Prote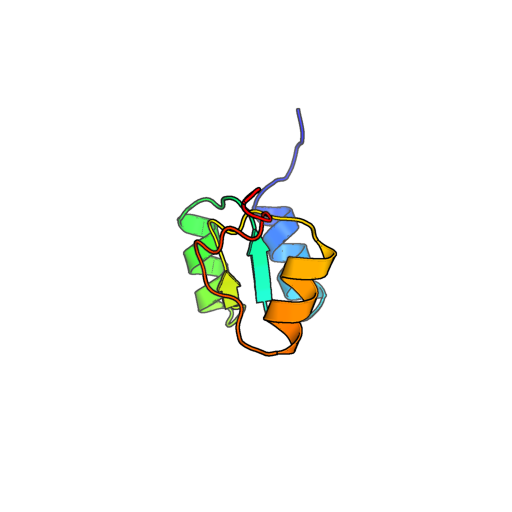in AF-A0A357AWT2-F1 (afdb_monomer_lite)

Secondary structure (DSSP, 8-state):
----SSHHHHHHHHHTT-SEEE-S---HHHHHHHHHTT-EEE-S-BS-HHHHHHHHHTT---TT-B-PPPP-

Sequence (72 aa):
LAHASGDDLCDLALNKDAGAVVCGAIEEEYYHYLRWKRVDVLDSVVGPVDAVLERLRRGELRAGDVLFPREA

Structure (mmCIF, N/CA/C/O backbone):
data_AF-A0A357AWT2-F1
#
_entry.id   AF-A0A357AWT2-F1
#
loop_
_atom_site.group_PDB
_atom_site.id
_atom_site.type_symbol
_atom_site.label_atom_id
_atom_site.label_alt_id
_atom_site.label_comp_id
_atom_site.label_asym_id
_atom_site.label_entity_id
_atom_site.label_seq_id
_atom_site.pdbx_PDB_ins_code
_atom_site.Cartn_x
_atom_site.Cartn_y
_atom_site.Cartn_z
_atom_site.occupancy
_atom_site.B_iso_or_equiv
_atom_site.auth_seq_id
_atom_site.auth_comp_id
_atom_site.auth_asym_id
_atom_site.auth_atom_id
_atom_site.pdbx_PDB_model_num
ATOM 1 N N . LEU A 1 1 ? 6.448 21.881 -2.809 1.00 41.12 1 LEU A N 1
ATOM 2 C CA . LEU A 1 1 ? 6.576 20.638 -2.022 1.00 41.12 1 LEU A CA 1
ATOM 3 C C . LEU A 1 1 ? 5.240 19.923 -2.123 1.00 41.12 1 LEU A C 1
ATOM 5 O O . LEU A 1 1 ? 4.235 20.621 -2.164 1.00 41.12 1 LEU A O 1
ATOM 9 N N . ALA A 1 2 ? 5.210 18.600 -2.284 1.00 46.03 2 ALA A N 1
ATOM 10 C CA . ALA A 1 2 ? 3.943 17.873 -2.313 1.00 46.03 2 ALA A CA 1
ATOM 11 C C . ALA A 1 2 ? 3.291 18.019 -0.932 1.00 46.03 2 ALA A C 1
ATOM 13 O O . ALA A 1 2 ? 3.816 17.527 0.062 1.00 46.03 2 ALA A O 1
ATOM 14 N N . HIS A 1 3 ? 2.232 18.818 -0.872 1.00 48.81 3 HIS A N 1
ATOM 15 C CA . HIS A 1 3 ? 1.432 19.023 0.322 1.00 48.81 3 HIS A CA 1
ATOM 16 C C . HIS A 1 3 ? 0.335 17.958 0.346 1.00 48.81 3 HIS A C 1
ATOM 18 O O . HIS A 1 3 ? -0.293 17.735 -0.686 1.00 48.81 3 HIS A O 1
ATOM 24 N N . ALA A 1 4 ? 0.158 17.373 1.537 1.00 53.53 4 ALA A N 1
ATOM 25 C CA . ALA A 1 4 ? -0.771 16.311 1.930 1.00 53.53 4 ALA A CA 1
ATOM 26 C C . ALA A 1 4 ? -0.354 14.888 1.500 1.00 53.53 4 ALA A C 1
ATOM 28 O O . ALA A 1 4 ? -0.776 14.370 0.473 1.00 53.53 4 ALA A O 1
ATOM 29 N N . SER A 1 5 ? 0.551 14.264 2.264 1.00 72.81 5 SER A N 1
ATOM 30 C CA . SER A 1 5 ? 1.130 12.958 1.902 1.00 72.81 5 SER A CA 1
ATOM 31 C C . SER A 1 5 ? 0.519 11.763 2.641 1.00 72.81 5 SER A C 1
ATOM 33 O O . SER A 1 5 ? 0.329 10.724 2.017 1.00 72.81 5 SER A O 1
ATOM 35 N N . GLY A 1 6 ? 0.214 11.893 3.938 1.00 81.81 6 GLY A N 1
ATOM 36 C CA . GLY A 1 6 ? -0.271 10.786 4.778 1.00 81.81 6 GLY A CA 1
ATOM 37 C C . GLY A 1 6 ? -1.782 10.796 5.017 1.00 81.81 6 GLY A C 1
ATOM 38 O O . GLY A 1 6 ? -2.456 9.798 4.760 1.00 81.81 6 GLY A O 1
ATOM 39 N N . ASP A 1 7 ? -2.331 11.937 5.442 1.00 87.44 7 ASP A N 1
ATOM 40 C CA . ASP A 1 7 ? -3.769 12.074 5.719 1.00 87.44 7 ASP A CA 1
ATOM 41 C C . ASP A 1 7 ? -4.619 11.901 4.454 1.00 87.44 7 ASP A C 1
ATOM 43 O O . ASP A 1 7 ? -5.541 11.091 4.444 1.00 87.44 7 ASP A O 1
ATOM 47 N N . ASP A 1 8 ? -4.251 12.556 3.349 1.00 90.06 8 ASP A N 1
ATOM 48 C CA . ASP A 1 8 ? -4.947 12.407 2.062 1.00 90.06 8 ASP A CA 1
ATOM 49 C C . ASP A 1 8 ? -4.884 10.966 1.528 1.00 90.06 8 ASP A C 1
ATOM 51 O O . ASP A 1 8 ? -5.836 10.486 0.909 1.00 90.06 8 ASP A O 1
ATOM 55 N N . LEU A 1 9 ? -3.781 10.248 1.782 1.00 90.50 9 LEU A N 1
ATOM 56 C CA . LEU A 1 9 ? -3.661 8.825 1.455 1.00 90.50 9 LEU A CA 1
ATOM 57 C C . LEU A 1 9 ? -4.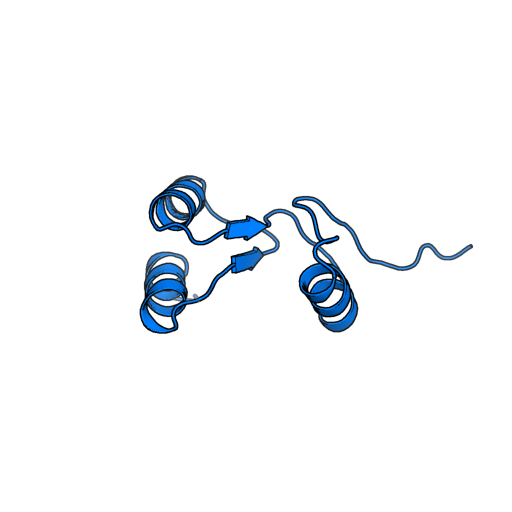644 7.999 2.2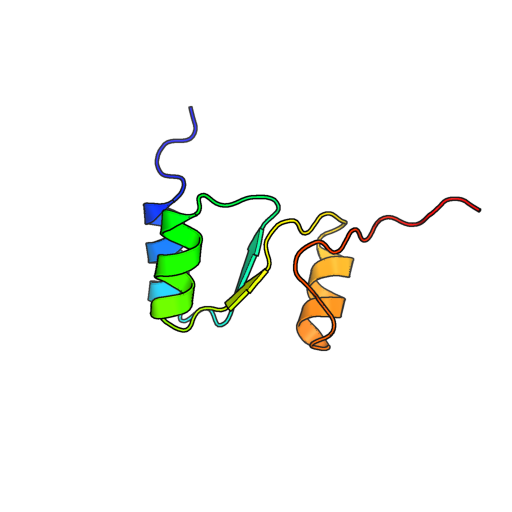89 1.00 90.50 9 LEU A C 1
ATOM 59 O O . LEU A 1 9 ? -5.322 7.122 1.750 1.00 90.50 9 LEU A O 1
ATOM 63 N N . CYS A 1 10 ? -4.728 8.279 3.589 1.00 92.38 10 CYS A N 1
ATOM 64 C CA . CYS A 1 10 ? -5.663 7.609 4.481 1.00 92.38 10 CYS A CA 1
ATOM 65 C C . CYS A 1 10 ? -7.110 7.879 4.068 1.00 92.38 10 CYS A C 1
ATOM 67 O O . CYS A 1 10 ? -7.889 6.938 3.922 1.00 92.38 10 CYS A O 1
ATOM 69 N N . ASP A 1 11 ? -7.455 9.135 3.804 1.00 93.00 11 ASP A N 1
ATOM 70 C CA . ASP A 1 11 ? -8.779 9.523 3.335 1.00 93.00 11 ASP A CA 1
ATOM 71 C C . ASP A 1 11 ? -9.114 8.856 2.001 1.00 93.00 11 ASP A C 1
ATOM 73 O O . ASP A 1 11 ? -10.221 8.346 1.830 1.00 93.00 11 ASP A O 1
ATOM 77 N N . LEU A 1 12 ? -8.173 8.792 1.057 1.00 92.19 12 LEU A N 1
ATOM 78 C CA . LEU A 1 12 ? -8.381 8.101 -0.212 1.00 92.19 12 LEU A CA 1
ATOM 79 C C . LEU A 1 12 ? -8.618 6.599 -0.010 1.00 92.19 12 LEU A C 1
ATOM 81 O O . LEU A 1 12 ? -9.561 6.053 -0.584 1.00 92.19 12 LEU A O 1
ATOM 85 N N . ALA A 1 13 ? -7.782 5.938 0.793 1.00 93.50 13 ALA A N 1
ATOM 86 C CA . ALA A 1 13 ? -7.883 4.504 1.048 1.00 93.50 13 ALA A CA 1
ATOM 87 C C . ALA A 1 13 ? -9.219 4.146 1.716 1.00 93.50 13 ALA A C 1
ATOM 89 O O . ALA A 1 13 ? -9.880 3.192 1.308 1.00 93.50 13 ALA A O 1
ATOM 90 N N . LEU A 1 14 ? -9.647 4.946 2.696 1.00 93.31 14 LEU A N 1
ATOM 91 C CA . LEU A 1 14 ? -10.887 4.722 3.435 1.00 93.31 14 LEU A CA 1
ATOM 92 C C . LEU A 1 14 ? -12.128 5.079 2.607 1.00 93.31 14 LEU A C 1
ATOM 94 O O . LEU A 1 14 ? -13.067 4.294 2.558 1.00 93.31 14 LEU A O 1
ATOM 98 N N . ASN A 1 15 ? -12.138 6.217 1.905 1.00 93.62 15 ASN A N 1
ATOM 99 C CA . ASN A 1 15 ? -13.303 6.656 1.122 1.00 93.62 15 ASN A CA 1
ATOM 100 C C . ASN A 1 15 ? -13.543 5.823 -0.146 1.00 93.62 15 ASN A C 1
ATOM 102 O O . ASN A 1 15 ? -14.614 5.912 -0.750 1.00 93.62 15 ASN A O 1
ATOM 106 N N . LYS A 1 16 ? -12.539 5.068 -0.604 1.00 91.56 16 LYS A N 1
ATOM 107 C CA . LYS A 1 16 ? -12.648 4.160 -1.756 1.00 91.56 16 LYS A CA 1
ATOM 108 C C . LYS A 1 16 ? -12.791 2.693 -1.356 1.00 91.56 16 LYS A C 1
ATOM 110 O O . LYS A 1 16 ? -12.729 1.849 -2.246 1.00 91.56 16 LYS A O 1
ATOM 115 N N . ASP A 1 17 ? -12.972 2.401 -0.064 1.00 91.50 17 ASP A N 1
ATOM 116 C CA . ASP A 1 17 ? -13.046 1.040 0.481 1.00 91.50 17 ASP A CA 1
ATOM 117 C C . ASP A 1 17 ? -11.885 0.153 -0.011 1.00 91.50 17 ASP A C 1
ATOM 119 O O . ASP A 1 17 ? -12.064 -1.002 -0.411 1.00 91.50 17 ASP A O 1
ATOM 123 N N . ALA A 1 18 ? -10.671 0.712 -0.038 1.00 93.62 18 ALA A N 1
ATOM 124 C CA . ALA A 1 18 ? -9.498 -0.012 -0.497 1.00 93.62 18 ALA A CA 1
ATOM 125 C C . ALA A 1 18 ? -9.171 -1.157 0.472 1.00 93.62 18 ALA A C 1
ATOM 127 O O . ALA A 1 18 ? -9.030 -0.953 1.675 1.00 93.62 18 ALA A O 1
ATOM 128 N N . GLY A 1 19 ? -8.992 -2.368 -0.062 1.00 94.19 19 GLY A N 1
ATOM 129 C CA . GLY A 1 19 ? -8.578 -3.521 0.743 1.00 94.19 19 GLY A CA 1
ATOM 130 C C . GLY A 1 19 ? -7.101 -3.486 1.148 1.00 94.19 19 GLY A C 1
ATOM 131 O O . GLY A 1 19 ? -6.737 -4.049 2.176 1.00 94.19 19 GLY A O 1
ATOM 132 N N . ALA A 1 20 ? -6.252 -2.822 0.3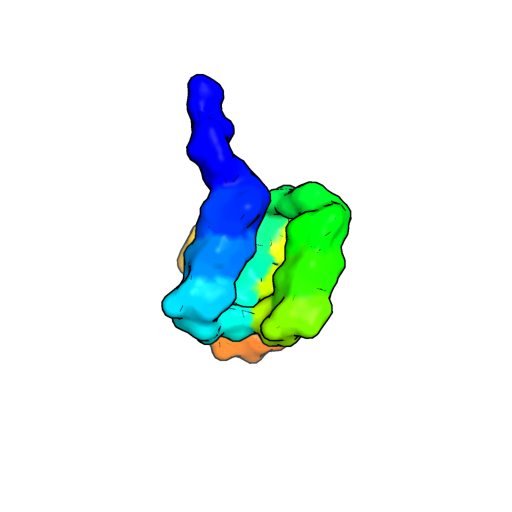57 1.00 95.62 20 ALA A N 1
ATOM 133 C CA . ALA A 1 20 ? -4.820 -2.735 0.613 1.00 95.62 20 ALA A CA 1
ATOM 134 C C . ALA A 1 20 ? -4.195 -1.445 0.058 1.00 95.62 20 ALA A C 1
ATOM 136 O O . ALA A 1 20 ? -4.618 -0.933 -0.979 1.00 95.62 20 ALA A O 1
ATOM 137 N N . VAL A 1 21 ? -3.133 -0.983 0.716 1.00 96.19 21 VAL A N 1
ATOM 138 C CA . VAL A 1 21 ? -2.198 0.047 0.256 1.00 96.19 21 VAL A CA 1
ATOM 139 C C . VAL A 1 21 ? -0.843 -0.612 0.017 1.00 96.19 21 VAL A C 1
ATOM 141 O O . VAL A 1 21 ? -0.293 -1.267 0.901 1.00 96.19 21 VAL A O 1
ATOM 144 N N . VAL A 1 22 ? -0.300 -0.437 -1.187 1.00 97.25 22 VAL A N 1
ATOM 145 C CA . VAL A 1 22 ? 1.047 -0.895 -1.547 1.00 97.25 22 VAL A CA 1
ATOM 146 C C . VAL A 1 22 ? 1.925 0.325 -1.770 1.00 97.25 22 VAL A C 1
ATOM 148 O O . VAL A 1 22 ? 1.594 1.178 -2.593 1.00 97.25 22 VAL A O 1
ATOM 151 N N . CYS A 1 23 ? 3.038 0.414 -1.050 1.00 95.19 23 CYS A N 1
ATOM 152 C CA . CYS A 1 23 ? 3.910 1.583 -1.091 1.00 95.19 23 CYS A CA 1
ATOM 153 C C . CYS A 1 23 ? 5.384 1.213 -0.890 1.00 95.19 23 CYS A C 1
ATOM 155 O O . CYS A 1 23 ? 5.718 0.208 -0.265 1.00 95.19 23 CYS A O 1
ATOM 157 N N . GLY A 1 24 ? 6.280 2.064 -1.395 1.00 94.75 24 GLY A N 1
ATOM 158 C CA . GLY A 1 24 ? 7.721 1.910 -1.171 1.00 94.75 24 GLY A CA 1
ATOM 159 C C . GLY A 1 24 ? 8.156 2.316 0.239 1.00 94.75 24 GLY A C 1
ATOM 160 O O . GLY A 1 24 ? 9.090 1.738 0.781 1.00 94.75 24 GLY A O 1
ATOM 161 N N . ALA A 1 25 ? 7.468 3.283 0.844 1.00 93.12 25 ALA A N 1
ATOM 162 C CA . ALA A 1 25 ? 7.670 3.715 2.222 1.00 93.12 25 ALA A CA 1
ATOM 163 C C . ALA A 1 25 ? 6.386 4.374 2.743 1.00 93.12 25 ALA A C 1
ATOM 165 O O . ALA A 1 25 ? 5.612 4.922 1.956 1.00 93.12 25 ALA A O 1
ATOM 166 N N . ILE A 1 26 ? 6.186 4.311 4.055 1.00 94.00 26 ILE A N 1
ATOM 167 C CA . ILE A 1 26 ? 5.088 4.948 4.783 1.00 94.00 26 ILE A CA 1
ATOM 168 C C . ILE A 1 26 ? 5.561 5.226 6.211 1.00 94.00 26 ILE A C 1
ATOM 170 O O . ILE A 1 26 ? 6.341 4.446 6.763 1.00 94.00 26 ILE A O 1
ATOM 174 N N . GLU A 1 27 ? 5.129 6.330 6.813 1.00 94.31 27 GLU A N 1
ATOM 175 C CA . GLU A 1 27 ? 5.414 6.605 8.217 1.00 94.31 27 GLU A CA 1
ATOM 176 C C . GLU A 1 27 ? 4.650 5.635 9.135 1.00 94.31 27 GLU A C 1
ATOM 178 O O . GLU A 1 27 ? 3.518 5.226 8.860 1.00 94.31 27 GLU A O 1
ATOM 183 N N . GLU A 1 28 ? 5.274 5.271 10.258 1.00 94.69 28 GLU A N 1
ATOM 184 C CA . GLU A 1 28 ? 4.771 4.255 11.194 1.00 94.69 28 GLU A CA 1
ATOM 185 C C . GLU A 1 28 ? 3.356 4.568 11.715 1.00 94.69 28 GLU A C 1
ATOM 187 O O . GLU A 1 28 ? 2.527 3.666 11.865 1.00 94.69 28 GLU A O 1
ATOM 192 N N . GLU A 1 29 ? 3.043 5.851 11.924 1.00 94.94 29 GLU A N 1
ATOM 193 C CA . GLU A 1 29 ? 1.717 6.287 12.370 1.00 94.94 29 GLU A CA 1
ATOM 194 C C . GLU A 1 29 ? 0.610 5.917 11.368 1.00 94.94 29 GLU A C 1
ATOM 196 O O . GLU A 1 29 ? -0.402 5.327 11.761 1.00 94.94 29 GLU A O 1
ATOM 201 N N . TYR A 1 30 ? 0.818 6.166 10.070 1.00 95.38 30 TYR A N 1
ATOM 202 C CA . TYR A 1 30 ? -0.165 5.859 9.027 1.00 95.38 30 TYR A CA 1
ATOM 203 C C . TYR A 1 30 ? -0.246 4.357 8.763 1.00 95.38 30 TYR A C 1
ATOM 205 O O . TYR A 1 30 ? -1.340 3.830 8.550 1.00 95.38 30 TYR A O 1
ATOM 213 N N . TYR A 1 31 ? 0.886 3.648 8.845 1.00 95.94 31 TYR A N 1
ATOM 214 C CA . TYR A 1 31 ? 0.920 2.189 8.753 1.00 95.94 31 TYR A CA 1
ATOM 215 C C . TYR A 1 31 ? -0.006 1.548 9.795 1.00 95.94 31 TYR A C 1
ATOM 217 O O . TYR A 1 31 ? -0.886 0.746 9.462 1.00 95.94 31 TYR A O 1
ATOM 225 N N . HIS A 1 32 ? 0.148 1.930 11.066 1.00 96.31 32 HIS A N 1
ATOM 226 C CA . HIS A 1 32 ? -0.682 1.393 12.140 1.00 96.31 32 HIS A CA 1
ATOM 227 C C . HIS A 1 32 ? -2.137 1.844 12.037 1.00 96.31 32 HIS A C 1
ATOM 229 O O . HIS A 1 32 ? -3.041 1.038 12.278 1.00 96.31 32 HIS A O 1
ATOM 235 N N . TYR A 1 33 ? -2.376 3.095 11.643 1.00 95.94 33 TYR A N 1
ATOM 236 C CA . TYR A 1 33 ? -3.721 3.630 11.478 1.00 95.94 33 TYR A CA 1
ATOM 237 C C . TYR A 1 33 ? -4.523 2.876 10.406 1.00 95.94 33 TYR A C 1
ATOM 239 O O . TYR A 1 33 ? -5.625 2.398 10.686 1.00 95.94 33 TYR A O 1
ATOM 247 N N . LEU A 1 34 ? -3.962 2.692 9.207 1.00 96.31 34 LEU A N 1
ATOM 248 C CA . LEU A 1 34 ? -4.612 1.968 8.109 1.00 96.31 34 LEU A CA 1
ATOM 249 C C . LEU A 1 34 ? -4.905 0.510 8.481 1.00 96.31 34 LEU A C 1
ATOM 251 O O . LEU A 1 34 ? -6.025 0.028 8.295 1.00 96.31 34 LEU A O 1
ATOM 255 N N . ARG A 1 35 ? -3.940 -0.170 9.111 1.00 96.12 35 ARG A N 1
ATOM 256 C CA . ARG A 1 35 ? -4.107 -1.555 9.581 1.00 96.12 35 ARG A CA 1
ATOM 257 C C . ARG A 1 35 ? -5.193 -1.674 10.644 1.00 96.12 35 ARG A C 1
ATOM 259 O O . ARG A 1 35 ? -5.994 -2.607 10.598 1.00 96.12 35 ARG A O 1
ATOM 266 N N . TRP A 1 36 ? -5.280 -0.715 11.568 1.00 96.75 36 TRP A N 1
ATOM 267 C CA . TRP A 1 36 ? -6.376 -0.650 12.538 1.00 96.75 36 TRP A CA 1
ATOM 268 C C . TRP A 1 36 ? -7.742 -0.492 11.853 1.00 96.75 36 TRP A C 1
ATOM 270 O O . TRP A 1 36 ? -8.719 -1.123 12.264 1.00 96.75 36 TRP A O 1
ATOM 280 N N . LYS A 1 37 ? -7.804 0.275 10.760 1.00 95.81 37 LYS A N 1
ATOM 281 C CA . LYS A 1 37 ? -8.994 0.417 9.908 1.00 95.81 37 LYS A CA 1
ATOM 282 C C . LYS A 1 37 ? -9.265 -0.786 8.994 1.00 95.81 37 LYS A C 1
ATOM 284 O O . LYS A 1 37 ? -10.225 -0.740 8.233 1.00 95.81 37 LYS A O 1
ATOM 289 N N . ARG A 1 38 ? -8.500 -1.879 9.126 1.00 96.31 38 ARG A N 1
ATOM 290 C CA . ARG A 1 38 ? -8.581 -3.108 8.313 1.00 96.31 38 ARG A CA 1
ATOM 291 C C . ARG A 1 38 ? -8.191 -2.924 6.845 1.00 96.31 38 ARG A C 1
ATOM 293 O O . ARG A 1 38 ? -8.604 -3.719 6.008 1.00 96.31 38 ARG A O 1
ATOM 300 N N . VAL A 1 39 ? -7.385 -1.911 6.550 1.00 97.31 39 VAL A N 1
ATOM 301 C CA . VAL A 1 39 ? -6.701 -1.780 5.263 1.00 97.31 39 VAL A CA 1
ATOM 302 C C . VAL A 1 39 ? -5.338 -2.451 5.400 1.00 97.31 39 VAL A C 1
ATOM 304 O O . VAL A 1 39 ? -4.555 -2.104 6.287 1.00 97.31 39 VAL A O 1
ATOM 307 N N . ASP A 1 40 ? -5.046 -3.436 4.554 1.00 96.69 40 ASP A N 1
ATOM 308 C CA . ASP A 1 40 ? -3.726 -4.062 4.543 1.00 96.69 40 ASP A CA 1
ATOM 309 C C . ASP A 1 40 ? -2.672 -3.079 4.033 1.00 96.69 40 ASP A C 1
ATOM 311 O O . ASP A 1 40 ? -2.935 -2.281 3.140 1.00 96.69 40 ASP A O 1
ATOM 315 N N . VAL A 1 41 ? -1.465 -3.120 4.590 1.00 97.19 41 VAL A N 1
ATOM 316 C CA . VAL A 1 41 ? -0.364 -2.259 4.148 1.00 97.19 41 VAL A CA 1
ATOM 317 C C . VAL A 1 41 ? 0.819 -3.148 3.802 1.00 97.19 41 VAL A C 1
ATOM 319 O O . VAL A 1 41 ? 1.294 -3.909 4.644 1.00 97.19 41 VAL A O 1
ATOM 322 N N . LEU A 1 42 ? 1.247 -3.078 2.544 1.00 98.00 42 LEU A N 1
ATOM 323 C CA . LEU A 1 42 ? 2.418 -3.765 2.008 1.00 98.00 42 LEU A CA 1
ATOM 324 C C . LEU A 1 42 ? 3.477 -2.701 1.724 1.00 98.00 42 LEU A C 1
ATOM 326 O O . LEU A 1 42 ? 3.482 -2.076 0.661 1.00 98.00 42 LEU A O 1
ATOM 330 N N . ASP A 1 43 ? 4.324 -2.458 2.717 1.00 96.94 43 ASP A N 1
ATOM 331 C CA . ASP A 1 43 ? 5.385 -1.462 2.668 1.00 96.94 43 ASP A CA 1
ATOM 332 C C . ASP A 1 43 ? 6.681 -2.044 2.085 1.00 96.94 43 ASP A C 1
ATOM 334 O O . ASP A 1 43 ? 6.818 -3.253 1.876 1.00 96.94 43 ASP A O 1
ATOM 338 N N . SER A 1 44 ? 7.657 -1.176 1.816 1.00 97.00 44 SER A N 1
ATOM 339 C CA . SER A 1 44 ? 8.977 -1.576 1.316 1.00 97.00 44 SER A CA 1
ATOM 340 C C . SER A 1 44 ? 8.935 -2.361 -0.012 1.00 97.00 44 SER A C 1
ATOM 342 O O . SER A 1 44 ? 9.862 -3.106 -0.324 1.00 97.00 44 SER A O 1
ATOM 344 N N . VAL A 1 45 ? 7.870 -2.210 -0.811 1.00 98.00 45 VAL A N 1
ATOM 345 C CA . VAL A 1 45 ? 7.721 -2.878 -2.115 1.00 98.00 45 VAL A CA 1
ATOM 346 C C . VAL A 1 45 ? 8.338 -2.022 -3.217 1.00 98.00 45 VAL A C 1
ATOM 348 O O . VAL A 1 45 ? 8.011 -0.842 -3.356 1.00 98.00 45 VAL A O 1
ATOM 351 N N . VAL A 1 46 ? 9.198 -2.620 -4.046 1.00 96.81 46 VAL A N 1
ATOM 352 C CA . VAL A 1 46 ? 9.869 -1.918 -5.149 1.00 96.81 46 VAL A CA 1
ATOM 353 C C . VAL A 1 46 ? 9.837 -2.752 -6.427 1.00 96.81 46 VAL A C 1
ATOM 355 O O . VAL A 1 46 ? 10.293 -3.893 -6.460 1.00 96.81 46 VAL A O 1
ATOM 358 N N . GLY A 1 47 ? 9.337 -2.179 -7.520 1.00 96.06 47 GLY A N 1
ATOM 359 C CA . GLY A 1 47 ? 9.342 -2.838 -8.824 1.00 96.06 47 GLY A CA 1
ATOM 360 C C . GLY A 1 47 ? 8.395 -2.197 -9.837 1.00 96.06 47 GLY A C 1
ATOM 361 O O . GLY A 1 47 ? 7.715 -1.221 -9.517 1.00 96.06 47 GLY A O 1
ATOM 362 N N . PRO A 1 48 ? 8.335 -2.741 -11.065 1.00 96.12 48 PRO A N 1
ATOM 363 C CA . PRO A 1 48 ? 7.365 -2.316 -12.071 1.00 96.12 48 PRO A CA 1
ATOM 364 C C . PRO A 1 48 ? 5.925 -2.530 -11.586 1.00 96.12 48 PRO A C 1
ATOM 366 O O . PRO A 1 48 ? 5.612 -3.589 -11.036 1.00 96.12 48 PRO A O 1
ATOM 369 N N . VAL A 1 49 ? 5.040 -1.556 -11.829 1.00 95.44 49 VAL A N 1
ATOM 370 C CA . VAL A 1 49 ? 3.663 -1.579 -11.299 1.00 95.44 49 VAL A CA 1
ATOM 371 C C . VAL A 1 49 ? 2.885 -2.820 -11.748 1.00 95.44 49 VAL A C 1
ATOM 373 O O . VAL A 1 49 ? 2.195 -3.430 -10.938 1.00 95.44 49 VAL A O 1
ATOM 376 N N . ASP A 1 50 ? 3.073 -3.265 -12.993 1.00 96.44 50 ASP A N 1
ATOM 377 C CA . ASP A 1 50 ? 2.398 -4.450 -13.533 1.00 96.44 50 ASP A CA 1
ATOM 378 C C . ASP A 1 50 ? 2.798 -5.732 -12.787 1.00 96.44 50 ASP A C 1
ATOM 380 O O . ASP A 1 50 ? 1.959 -6.584 -12.497 1.00 96.44 50 ASP A O 1
ATOM 384 N N . ALA A 1 51 ? 4.076 -5.856 -12.410 1.00 96.50 51 ALA A N 1
ATOM 385 C CA . ALA A 1 51 ? 4.574 -7.003 -11.652 1.00 96.50 51 ALA A CA 1
ATOM 386 C C . ALA A 1 51 ? 4.043 -7.004 -10.210 1.00 96.50 51 ALA A C 1
ATOM 388 O O . ALA A 1 51 ? 3.693 -8.060 -9.676 1.00 96.50 51 ALA A O 1
ATOM 389 N N . VAL A 1 52 ? 3.958 -5.820 -9.595 1.00 97.50 52 VAL A N 1
ATOM 390 C CA . VAL A 1 52 ? 3.379 -5.630 -8.258 1.00 97.50 52 VAL A CA 1
ATOM 391 C C . VAL A 1 52 ? 1.896 -6.004 -8.267 1.00 97.50 52 VAL A C 1
ATOM 393 O O . VAL A 1 52 ? 1.459 -6.796 -7.431 1.00 97.50 52 VAL A O 1
ATOM 396 N N . LEU A 1 53 ? 1.134 -5.494 -9.238 1.00 96.75 53 LEU A N 1
ATOM 397 C CA . LEU A 1 53 ? -0.297 -5.763 -9.373 1.00 96.75 53 LEU A CA 1
ATOM 398 C C . LEU A 1 53 ? -0.586 -7.245 -9.621 1.00 96.75 53 LEU A C 1
ATOM 400 O O . LEU A 1 53 ? -1.502 -7.792 -9.008 1.00 96.75 53 LEU A O 1
ATOM 404 N N . GLU A 1 54 ? 0.201 -7.921 -10.460 1.00 97.12 54 GLU A N 1
ATOM 405 C CA . GLU A 1 54 ? -0.007 -9.348 -10.718 1.00 97.12 54 GLU A CA 1
ATOM 406 C C . GLU A 1 54 ? 0.249 -10.201 -9.467 1.00 97.12 54 GLU A C 1
ATOM 408 O O . GLU A 1 54 ? -0.542 -11.097 -9.159 1.00 97.12 54 GLU A O 1
ATOM 413 N N . ARG A 1 55 ? 1.299 -9.905 -8.686 1.00 97.56 55 ARG A N 1
ATOM 414 C CA . ARG A 1 55 ? 1.530 -10.597 -7.406 1.00 97.56 55 ARG A CA 1
ATOM 415 C C . ARG A 1 55 ? 0.453 -10.285 -6.374 1.00 97.56 55 ARG A C 1
ATOM 417 O O . ARG A 1 55 ? 0.041 -11.190 -5.648 1.00 97.56 55 ARG A O 1
ATOM 424 N N . LEU A 1 56 ? -0.025 -9.040 -6.318 1.00 97.00 56 LEU A N 1
ATOM 425 C CA . LEU A 1 56 ? -1.105 -8.641 -5.415 1.00 97.00 56 LEU A CA 1
ATOM 426 C C . LEU A 1 56 ? -2.390 -9.410 -5.738 1.00 97.00 56 LEU A C 1
ATOM 428 O O . LEU A 1 56 ? -2.986 -10.013 -4.851 1.00 97.00 56 LEU A O 1
ATOM 432 N N . ARG A 1 57 ? -2.771 -9.466 -7.020 1.00 96.38 57 ARG A N 1
ATOM 433 C CA . ARG A 1 57 ? -3.960 -10.183 -7.508 1.00 96.38 57 ARG A CA 1
ATOM 434 C C . ARG A 1 57 ? -3.924 -11.678 -7.180 1.00 96.38 57 ARG A C 1
ATOM 436 O O . ARG A 1 57 ? -4.971 -12.286 -6.975 1.00 96.38 57 ARG A O 1
ATOM 443 N N . ARG A 1 58 ? -2.730 -12.271 -7.138 1.00 97.25 58 ARG A N 1
ATOM 444 C CA . ARG A 1 58 ? -2.513 -13.681 -6.781 1.00 97.25 58 ARG A CA 1
ATOM 445 C C . ARG A 1 58 ? -2.425 -13.934 -5.272 1.00 97.25 58 ARG A C 1
ATOM 447 O O . ARG A 1 58 ? -2.375 -15.091 -4.872 1.00 97.25 58 ARG A O 1
ATOM 454 N N . GLY A 1 59 ? -2.403 -12.889 -4.440 1.00 96.62 59 GLY A N 1
ATOM 455 C CA . GLY A 1 59 ? -2.176 -13.017 -2.996 1.00 96.62 59 GLY A CA 1
ATOM 456 C C . GLY A 1 59 ? -0.741 -13.423 -2.640 1.00 96.62 59 GLY A C 1
ATOM 457 O O . GLY A 1 59 ? -0.501 -13.999 -1.583 1.00 96.62 59 GLY A O 1
ATOM 458 N N . GLU A 1 60 ? 0.212 -13.162 -3.537 1.00 97.12 60 GLU A N 1
ATOM 459 C CA . GLU A 1 60 ? 1.618 -13.563 -3.403 1.00 97.12 60 GLU A CA 1
ATOM 460 C C . GLU A 1 60 ? 2.545 -12.386 -3.068 1.00 97.12 60 GLU A C 1
ATOM 462 O O . GLU A 1 60 ? 3.703 -12.612 -2.719 1.00 97.12 60 GLU A O 1
ATOM 467 N N . LEU A 1 61 ? 2.054 -11.144 -3.163 1.00 97.94 61 LEU A N 1
ATOM 468 C CA . LEU A 1 61 ? 2.823 -9.947 -2.82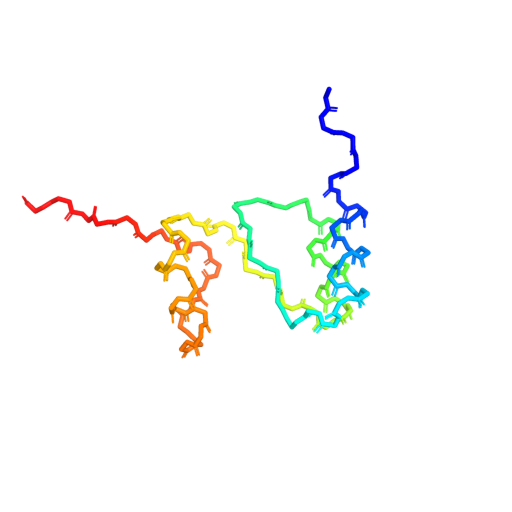7 1.00 97.94 61 LEU A CA 1
ATOM 469 C C . LEU A 1 61 ? 3.054 -9.854 -1.315 1.00 97.94 61 LEU A C 1
ATOM 471 O O . LEU A 1 61 ? 2.126 -10.027 -0.523 1.00 97.94 61 LEU A O 1
ATOM 475 N N . ARG A 1 62 ? 4.288 -9.546 -0.916 1.00 97.56 62 ARG A N 1
ATOM 476 C CA . ARG A 1 62 ? 4.679 -9.355 0.486 1.00 97.56 62 ARG A CA 1
ATOM 477 C C . ARG A 1 62 ? 5.340 -7.998 0.680 1.00 97.56 62 ARG A C 1
ATOM 479 O O . ARG A 1 62 ? 5.954 -7.471 -0.243 1.00 97.56 62 ARG A O 1
ATOM 486 N N . ALA A 1 63 ? 5.242 -7.464 1.894 1.00 97.19 63 ALA A N 1
ATOM 487 C CA . ALA A 1 63 ? 6.059 -6.327 2.296 1.00 97.19 63 ALA A CA 1
ATOM 488 C C . ALA A 1 63 ? 7.552 -6.654 2.103 1.00 97.19 63 ALA A C 1
ATOM 490 O O . ALA A 1 63 ? 7.989 -7.770 2.400 1.00 97.19 63 ALA A O 1
ATOM 491 N N . GLY A 1 64 ? 8.318 -5.698 1.579 1.00 97.38 64 GLY A N 1
ATOM 492 C CA . GLY A 1 64 ? 9.738 -5.876 1.257 1.00 97.38 64 GLY A CA 1
ATOM 493 C C . GLY A 1 64 ? 10.040 -6.534 -0.098 1.00 97.38 64 GLY A C 1
ATOM 494 O O . GLY A 1 64 ? 11.212 -6.752 -0.409 1.00 97.38 64 GLY A O 1
ATOM 495 N N . ASP A 1 65 ? 9.032 -6.883 -0.907 1.00 97.25 65 ASP A N 1
ATOM 496 C CA . ASP A 1 65 ? 9.265 -7.513 -2.212 1.00 97.25 65 ASP A CA 1
ATOM 497 C C . ASP A 1 65 ? 9.994 -6.563 -3.182 1.00 97.25 65 ASP A C 1
ATOM 499 O O . ASP A 1 65 ? 9.533 -5.457 -3.472 1.00 97.25 65 ASP A O 1
ATOM 503 N N . VAL A 1 66 ? 11.101 -7.044 -3.762 1.00 96.31 66 VAL A N 1
ATOM 504 C CA . VAL A 1 66 ? 11.834 -6.367 -4.844 1.00 96.31 66 VAL A CA 1
ATOM 505 C C . VAL A 1 66 ? 11.670 -7.154 -6.145 1.00 96.31 66 VAL A C 1
ATOM 507 O O . VAL A 1 66 ? 12.151 -8.283 -6.262 1.00 96.31 66 VAL A O 1
ATOM 510 N N . LEU A 1 67 ? 10.974 -6.570 -7.124 1.00 95.31 67 LEU A N 1
ATOM 511 C CA . LEU A 1 67 ? 10.467 -7.261 -8.322 1.00 95.31 67 LEU A CA 1
ATOM 512 C C . LEU A 1 67 ? 11.207 -6.913 -9.619 1.00 95.31 67 LEU A C 1
ATOM 514 O O . LEU A 1 67 ? 10.646 -7.037 -10.708 1.00 95.31 67 LEU A O 1
ATOM 518 N N . PHE A 1 68 ? 12.459 -6.474 -9.531 1.00 91.62 68 PHE A N 1
ATOM 519 C CA . PHE A 1 68 ? 13.268 -6.258 -10.727 1.00 91.62 68 PHE A CA 1
ATOM 520 C C . PHE A 1 68 ? 13.823 -7.583 -11.258 1.00 91.62 68 PHE A C 1
ATOM 522 O O . PHE A 1 68 ? 14.260 -8.425 -10.464 1.00 91.62 68 PHE A O 1
ATOM 529 N N . PRO A 1 69 ? 13.839 -7.785 -12.588 1.00 82.12 69 PRO A N 1
ATOM 530 C CA . PRO A 1 69 ? 14.575 -8.888 -13.182 1.00 82.12 69 PRO A CA 1
ATOM 531 C C . PRO A 1 69 ? 16.032 -8.812 -12.726 1.00 82.12 69 PRO A C 1
ATOM 533 O O . PRO A 1 69 ? 16.650 -7.750 -12.789 1.00 82.12 69 PRO A O 1
ATOM 536 N N . ARG A 1 70 ? 16.590 -9.934 -12.272 1.00 78.25 70 ARG A N 1
ATOM 537 C CA . ARG A 1 70 ? 18.045 -10.056 -12.219 1.00 78.25 70 ARG A CA 1
ATOM 538 C C . ARG A 1 70 ? 18.511 -10.338 -13.639 1.00 78.25 70 ARG A C 1
ATOM 540 O O . ARG A 1 70 ? 18.074 -11.327 -14.224 1.00 78.25 70 ARG A O 1
ATOM 547 N N . GLU A 1 71 ? 19.347 -9.462 -14.183 1.00 70.94 71 GLU A N 1
ATOM 548 C CA . GLU A 1 71 ? 20.157 -9.817 -15.347 1.00 70.94 71 GLU A CA 1
ATOM 549 C C . GLU A 1 71 ? 20.995 -11.046 -14.963 1.00 70.94 71 GLU A C 1
ATOM 551 O O . GLU A 1 71 ? 21.556 -11.101 -13.863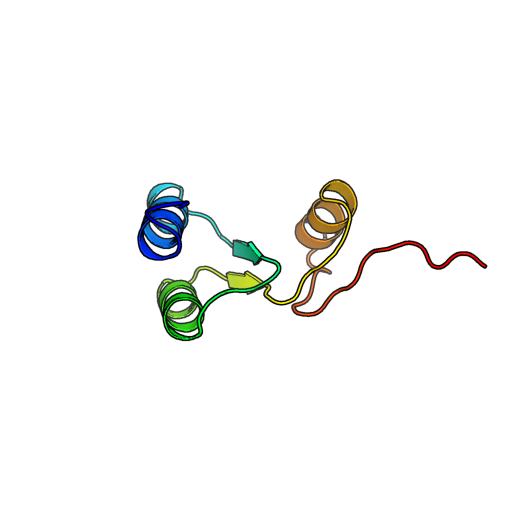 1.00 70.94 71 GLU A O 1
ATOM 556 N N . ALA A 1 72 ? 20.948 -12.070 -15.816 1.00 58.88 72 ALA A N 1
ATOM 557 C CA . ALA A 1 72 ? 21.671 -13.326 -15.648 1.00 58.88 72 ALA A CA 1
ATOM 558 C C . ALA A 1 72 ? 23.068 -13.230 -16.265 1.00 58.88 72 ALA A C 1
ATOM 560 O O . ALA A 1 72 ? 23.190 -12.556 -17.314 1.00 58.88 72 ALA A O 1
#

Radius of gyration: 13.17 Å; chains: 1; bounding box: 35×34×28 Å

Foldseek 3Di:
DPPDDQVVVLCVCVVVVNQEDEELDDDPVSCVVCVVVNHHYQYNEADDPVQQVVCVVVVNRHRNDHDDDDDD

pLDDT: mean 90.95, std 12.52, range [41.12, 98.0]